Protein AF-A0A6N8HJ46-F1 (afdb_monomer_lite)

Secondary structure (DSSP, 8-state):
--TTTTTTS-HHHHHHHHHHHHHHHHHHHHHHHHHHHHHHHHHTTHHHHHHHHHHHHHHHHHHHHHHHHHHHHHHTS----------PPPGGGGSS--

Structure (mmCIF, N/CA/C/O backbone):
data_AF-A0A6N8HJ46-F1
#
_entry.id   AF-A0A6N8HJ46-F1
#
loop_
_atom_site.group_PDB
_atom_site.id
_atom_site.type_symbol
_atom_site.label_atom_id
_atom_site.label_alt_id
_atom_site.label_comp_id
_atom_site.label_asym_id
_atom_site.label_entity_id
_atom_site.label_seq_id
_atom_site.pdbx_PDB_ins_code
_atom_site.Cartn_x
_atom_site.Cartn_y
_atom_site.Cartn_z
_atom_site.occupancy
_atom_site.B_iso_or_equiv
_atom_site.auth_seq_id
_atom_site.auth_comp_id
_atom_site.auth_asym_id
_atom_site.auth_atom_id
_atom_site.pdbx_PDB_model_num
ATOM 1 N N . MET A 1 1 ? -24.481 10.803 14.041 1.00 40.97 1 MET A N 1
ATOM 2 C CA . MET A 1 1 ? -25.040 9.736 13.179 1.00 40.97 1 MET A CA 1
ATOM 3 C C . MET A 1 1 ? -24.233 8.429 13.179 1.00 40.97 1 MET A C 1
ATOM 5 O O . MET A 1 1 ? -24.849 7.384 13.061 1.00 40.97 1 MET A O 1
ATOM 9 N N . VAL A 1 2 ? -22.902 8.426 13.368 1.00 51.91 2 VAL A N 1
ATOM 10 C CA . VAL A 1 2 ? -22.103 7.171 13.431 1.00 51.91 2 VAL A CA 1
ATOM 11 C C . VAL A 1 2 ? -22.293 6.398 14.751 1.00 51.91 2 VAL A C 1
ATOM 13 O O . VAL A 1 2 ? -22.381 5.176 14.760 1.00 51.91 2 VAL A O 1
ATOM 16 N N . ASN A 1 3 ? -22.440 7.109 15.874 1.00 46.44 3 ASN A N 1
ATOM 17 C CA . ASN A 1 3 ? -22.443 6.508 17.217 1.00 46.44 3 ASN A CA 1
ATOM 18 C C . ASN A 1 3 ? -23.750 5.800 17.635 1.00 46.44 3 ASN A C 1
ATOM 20 O O . ASN A 1 3 ? -23.786 5.170 18.684 1.00 46.44 3 ASN A O 1
ATOM 24 N N . GLU A 1 4 ? -24.824 5.890 16.847 1.00 52.12 4 GLU A N 1
ATOM 25 C CA . GLU A 1 4 ? -26.087 5.179 17.129 1.00 52.12 4 GLU A CA 1
ATOM 26 C C . GLU A 1 4 ? -26.126 3.76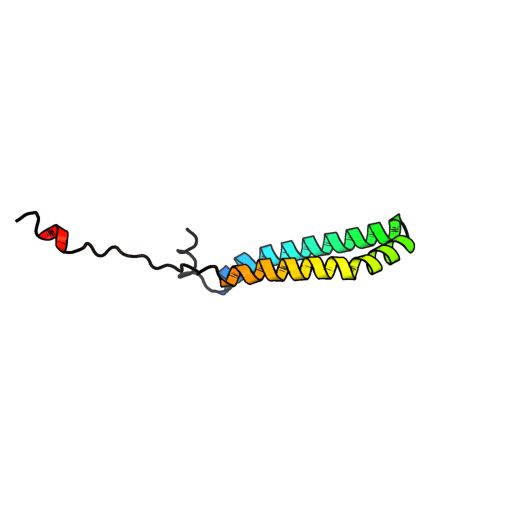5 16.537 1.00 52.12 4 GLU A C 1
ATOM 28 O O . GLU A 1 4 ? -26.903 2.933 16.994 1.00 52.12 4 GLU A O 1
ATOM 33 N N . LYS A 1 5 ? -25.266 3.463 15.554 1.00 48.56 5 LYS A N 1
ATOM 34 C CA . LYS A 1 5 ? -25.247 2.159 14.869 1.00 48.56 5 LYS A CA 1
ATOM 35 C C . LYS A 1 5 ? -24.292 1.139 15.492 1.00 48.56 5 LYS A C 1
ATOM 37 O O . LYS A 1 5 ? -24.471 -0.053 15.278 1.00 48.56 5 LYS A O 1
ATOM 42 N N . LEU A 1 6 ? -23.308 1.586 16.273 1.00 52.81 6 LEU A N 1
ATOM 43 C CA . LEU A 1 6 ? -22.252 0.719 16.815 1.00 52.81 6 LEU A CA 1
ATOM 44 C C . LEU A 1 6 ? -22.665 -0.041 18.085 1.00 52.81 6 LEU A C 1
ATOM 46 O O . LEU A 1 6 ? -22.035 -1.034 18.422 1.00 52.81 6 LEU A O 1
ATOM 50 N N . GLY A 1 7 ? -23.723 0.399 18.774 1.00 53.16 7 GLY A N 1
ATOM 51 C CA . GLY A 1 7 ? -24.259 -0.289 19.955 1.00 53.16 7 GLY A CA 1
ATOM 52 C C . GLY A 1 7 ? -25.402 -1.271 19.669 1.00 53.16 7 GLY A C 1
ATOM 53 O O . GLY A 1 7 ? -25.800 -1.987 20.579 1.00 53.16 7 GLY A O 1
ATOM 54 N N . SER A 1 8 ? -25.953 -1.298 18.447 1.00 52.81 8 SER A N 1
ATOM 55 C CA . SER A 1 8 ? -27.153 -2.092 18.110 1.00 52.81 8 SER A CA 1
ATOM 56 C C . SER A 1 8 ? -26.994 -3.037 16.914 1.00 52.81 8 SER A C 1
ATOM 58 O O . SER A 1 8 ? -27.932 -3.758 16.584 1.00 52.81 8 SER A O 1
ATOM 60 N N . GLN A 1 9 ? -25.833 -3.056 16.250 1.00 60.12 9 GLN A N 1
ATOM 61 C CA . GLN A 1 9 ? -25.581 -3.933 15.103 1.00 60.12 9 GLN A CA 1
ATOM 62 C C . GLN A 1 9 ? -24.501 -4.962 15.431 1.00 60.12 9 GLN A C 1
ATOM 64 O O . GLN A 1 9 ? -23.480 -4.634 16.029 1.00 60.12 9 GLN A O 1
ATOM 69 N N . SER A 1 10 ? -24.744 -6.212 15.022 1.00 73.19 10 SER A N 1
ATOM 70 C CA . SER A 1 10 ? -23.794 -7.319 15.156 1.00 73.19 10 SER A CA 1
ATOM 71 C C . SER A 1 10 ? -22.425 -6.934 14.588 1.00 73.19 10 SER A C 1
ATOM 73 O O . SER A 1 10 ? -22.348 -6.341 13.508 1.00 73.19 10 SER A O 1
ATOM 75 N N . ALA A 1 11 ? -21.351 -7.304 15.292 1.00 75.31 11 ALA A N 1
ATOM 76 C CA . ALA A 1 11 ? -19.966 -7.053 14.892 1.00 75.31 11 ALA A CA 1
ATOM 77 C C . ALA A 1 11 ? -19.682 -7.481 13.440 1.00 75.31 11 ALA A C 1
ATOM 79 O O . ALA A 1 11 ? -18.949 -6.798 12.728 1.00 75.31 11 ALA A O 1
ATOM 80 N N 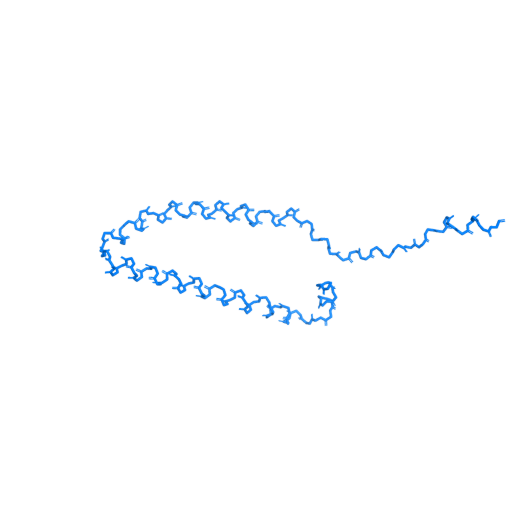. ALA A 1 12 ? -20.344 -8.545 12.971 1.00 80.12 12 ALA A N 1
ATOM 81 C CA . ALA A 1 12 ? -20.250 -9.022 11.595 1.00 80.12 12 ALA A CA 1
ATOM 82 C C . ALA A 1 12 ? -20.698 -7.968 10.568 1.00 80.12 12 ALA A C 1
ATOM 84 O O . ALA A 1 12 ? -20.050 -7.780 9.543 1.00 80.12 12 ALA A O 1
ATOM 85 N N . LYS A 1 13 ? -21.775 -7.224 10.842 1.00 81.38 13 LYS A N 1
ATOM 86 C CA . LYS A 1 13 ? -22.311 -6.232 9.900 1.00 81.38 13 LYS A CA 1
ATOM 87 C C . LYS A 1 13 ? -21.383 -5.027 9.748 1.00 81.38 13 LYS A C 1
ATOM 89 O O . LYS A 1 13 ? -21.135 -4.591 8.628 1.00 81.38 13 LYS A O 1
ATOM 94 N N . SER A 1 14 ? -20.830 -4.533 10.856 1.00 79.94 14 SER A N 1
ATOM 95 C CA . SER A 1 14 ? -19.828 -3.460 10.834 1.00 79.94 14 SER A CA 1
ATOM 96 C C . SER A 1 14 ? -18.529 -3.921 10.174 1.00 79.94 14 SER A C 1
ATOM 98 O O . SER A 1 14 ? -17.945 -3.171 9.397 1.00 79.94 14 SER A O 1
ATOM 100 N N . PHE A 1 15 ? -18.107 -5.164 10.428 1.00 84.88 15 PHE A N 1
ATOM 101 C CA . PHE A 1 15 ? -16.949 -5.758 9.768 1.00 84.88 15 PHE A CA 1
ATOM 102 C C . PHE A 1 15 ? -17.120 -5.746 8.248 1.00 84.88 15 PHE A C 1
ATOM 104 O O . PHE A 1 15 ? -16.321 -5.114 7.565 1.00 84.88 15 PHE A O 1
ATOM 111 N N . PHE A 1 16 ? -18.194 -6.334 7.712 1.00 88.69 16 PHE A N 1
ATOM 112 C CA . PHE A 1 16 ? -18.419 -6.365 6.263 1.00 88.69 16 PHE A CA 1
ATOM 113 C C . PHE A 1 16 ? -18.629 -4.972 5.651 1.00 88.69 16 PHE A C 1
ATOM 115 O O . PHE A 1 16 ? -18.196 -4.739 4.524 1.00 88.69 16 PHE A O 1
ATOM 122 N N . GLN A 1 17 ? -19.213 -4.025 6.394 1.00 87.31 17 GLN A N 1
ATOM 123 C CA . GLN A 1 17 ? -19.400 -2.648 5.929 1.00 87.31 17 GLN A CA 1
ATOM 124 C C . GLN A 1 17 ? -18.076 -1.912 5.659 1.00 87.31 17 GLN A C 1
ATOM 126 O O . GLN A 1 17 ? -18.023 -1.107 4.733 1.00 87.31 17 GLN A O 1
ATOM 131 N N . TYR A 1 18 ? -17.020 -2.176 6.434 1.00 86.81 18 TYR A N 1
ATOM 132 C CA . TYR A 1 18 ? -15.693 -1.587 6.202 1.00 86.81 18 TYR A CA 1
ATOM 133 C C . TYR A 1 18 ? -14.768 -2.506 5.396 1.00 86.81 18 TYR A C 1
ATOM 135 O O . TYR A 1 18 ? -13.939 -2.028 4.622 1.00 86.81 18 TYR A O 1
ATOM 143 N N . PHE A 1 19 ? -14.924 -3.820 5.536 1.00 92.06 19 PHE A N 1
ATOM 144 C CA . PHE A 1 19 ? -14.083 -4.819 4.887 1.00 92.06 19 PHE A CA 1
ATOM 145 C C . PHE A 1 19 ? -14.274 -4.834 3.372 1.00 92.06 19 PHE A C 1
ATOM 147 O O . PHE A 1 19 ? -13.290 -4.738 2.650 1.00 92.06 19 PHE A O 1
ATOM 154 N N . ILE A 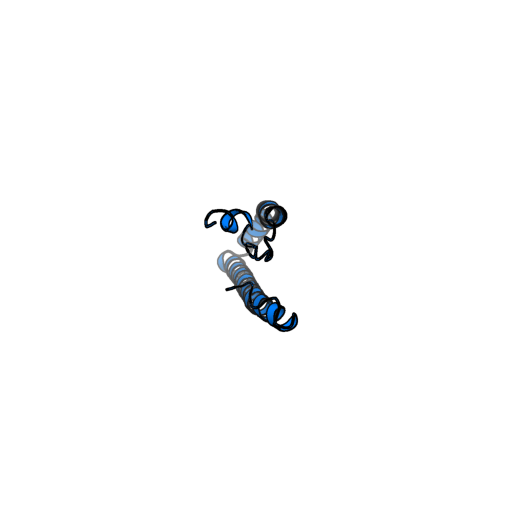1 20 ? -15.521 -4.888 2.886 1.00 93.19 20 ILE A N 1
ATOM 155 C CA . ILE A 1 20 ? -15.826 -4.927 1.446 1.00 93.19 20 ILE A CA 1
ATOM 156 C C . ILE A 1 20 ? -15.206 -3.730 0.697 1.00 93.19 20 ILE A C 1
ATOM 158 O O . ILE A 1 20 ? -14.464 -3.964 -0.258 1.00 93.19 20 ILE A O 1
ATOM 162 N N . PRO A 1 21 ? -15.431 -2.460 1.100 1.00 91.94 21 PRO A N 1
ATOM 163 C CA . PRO A 1 21 ? -14.840 -1.328 0.389 1.00 91.94 21 PRO A CA 1
ATOM 164 C C . PRO A 1 21 ? -13.312 -1.287 0.505 1.00 91.94 21 PRO A C 1
ATOM 166 O O . PRO A 1 21 ? -12.645 -0.945 -0.468 1.00 91.94 21 PRO A O 1
ATOM 169 N N . THR A 1 22 ? -12.744 -1.683 1.649 1.00 94.06 22 THR A N 1
ATOM 170 C CA . THR A 1 22 ? -11.282 -1.764 1.812 1.00 94.06 22 THR A CA 1
ATOM 171 C C . THR A 1 22 ? -10.685 -2.821 0.883 1.00 94.06 22 THR A C 1
ATOM 173 O O . THR A 1 22 ? -9.696 -2.557 0.206 1.00 94.06 22 THR A O 1
ATOM 176 N N . LEU A 1 23 ? -11.318 -3.993 0.787 1.00 95.56 23 LEU A N 1
ATOM 177 C CA . LEU A 1 23 ? -10.885 -5.089 -0.074 1.00 95.56 23 LEU A CA 1
ATOM 178 C C . LEU A 1 23 ? -10.901 -4.679 -1.551 1.00 95.56 23 LEU A C 1
ATOM 180 O O . LEU A 1 23 ? -9.914 -4.887 -2.251 1.00 95.56 23 LEU A O 1
ATOM 184 N N . ILE A 1 24 ? -11.986 -4.048 -2.009 1.00 96.44 24 ILE A N 1
ATOM 185 C CA . ILE A 1 24 ? -12.093 -3.542 -3.386 1.00 96.44 24 ILE A CA 1
ATOM 186 C C . ILE A 1 24 ? -11.017 -2.480 -3.652 1.00 96.44 24 ILE A C 1
ATOM 188 O O . ILE A 1 24 ? -10.358 -2.526 -4.688 1.00 96.44 24 ILE A O 1
ATOM 192 N N . GLY A 1 25 ? -10.789 -1.560 -2.708 1.00 95.75 25 GLY A N 1
ATOM 193 C CA . GLY A 1 25 ? -9.729 -0.556 -2.821 1.00 95.75 25 GLY A CA 1
ATOM 194 C C . GLY A 1 25 ? -8.341 -1.183 -2.978 1.00 95.75 25 GLY A C 1
ATOM 195 O O . GLY A 1 25 ? -7.576 -0.784 -3.855 1.00 95.75 25 GLY A O 1
ATOM 196 N N . MET A 1 26 ? -8.041 -2.221 -2.193 1.00 96.00 26 MET A N 1
ATOM 197 C CA . MET A 1 26 ? -6.782 -2.964 -2.307 1.00 96.00 26 MET A CA 1
ATOM 198 C C . MET A 1 26 ? -6.673 -3.736 -3.630 1.00 96.00 26 MET A C 1
ATOM 200 O O . MET A 1 26 ? -5.598 -3.763 -4.227 1.00 96.00 26 MET A O 1
ATOM 204 N N . MET A 1 27 ? -7.769 -4.315 -4.130 1.00 96.62 27 MET A N 1
ATOM 205 C CA . MET A 1 27 ? -7.791 -4.983 -5.438 1.00 96.62 27 MET A CA 1
ATOM 206 C C . MET A 1 27 ? -7.480 -4.007 -6.576 1.00 96.62 27 MET A C 1
ATOM 208 O O . MET A 1 27 ? -6.619 -4.291 -7.405 1.00 96.62 27 MET A O 1
ATOM 212 N N . LEU A 1 28 ? -8.120 -2.834 -6.590 1.00 96.12 28 LEU A N 1
ATOM 213 C CA . LEU A 1 28 ? -7.855 -1.795 -7.589 1.00 96.12 28 LEU A CA 1
ATOM 214 C C . LEU A 1 28 ? -6.403 -1.311 -7.527 1.00 96.12 28 LEU A C 1
ATOM 216 O O . LEU A 1 28 ? -5.767 -1.138 -8.565 1.00 96.12 28 LEU A O 1
ATOM 220 N N . MET A 1 29 ? -5.855 -1.137 -6.323 1.00 94.75 29 MET A N 1
ATOM 221 C CA . MET A 1 29 ? -4.449 -0.772 -6.149 1.00 94.75 29 MET A CA 1
ATOM 222 C C . MET A 1 29 ? -3.511 -1.838 -6.728 1.00 94.75 29 MET A C 1
ATOM 224 O O . MET A 1 29 ? -2.577 -1.506 -7.453 1.00 94.75 29 MET A O 1
ATOM 228 N N . SER A 1 30 ? -3.787 -3.120 -6.474 1.00 95.31 30 SER A N 1
ATOM 229 C CA . SER A 1 30 ? -2.995 -4.216 -7.037 1.00 95.31 30 SER A CA 1
ATOM 230 C C . SER A 1 30 ? -3.069 -4.261 -8.563 1.00 95.31 30 SER A C 1
ATOM 232 O O . SER A 1 30 ? -2.053 -4.522 -9.203 1.00 95.31 30 SER A O 1
ATOM 234 N N . VAL A 1 31 ? -4.241 -4.009 -9.152 1.00 95.75 31 VAL A N 1
ATOM 235 C CA . VAL A 1 31 ? -4.398 -3.954 -10.612 1.00 95.75 31 VAL A CA 1
ATOM 236 C C . VAL A 1 31 ? -3.547 -2.832 -11.207 1.00 95.75 31 VAL A C 1
ATOM 238 O O . VAL A 1 31 ? -2.871 -3.070 -12.202 1.00 95.75 31 VAL A O 1
ATOM 241 N N . ASN A 1 32 ? -3.503 -1.653 -10.576 1.00 93.38 32 ASN A N 1
ATOM 242 C CA . ASN A 1 32 ? -2.638 -0.557 -11.028 1.00 93.38 32 ASN A CA 1
ATOM 243 C C . ASN A 1 32 ? -1.159 -0.968 -11.029 1.00 93.38 32 ASN A C 1
ATOM 245 O O . ASN A 1 32 ? -0.494 -0.803 -12.041 1.00 93.38 32 ASN A O 1
ATOM 249 N N . ILE A 1 33 ? -0.673 -1.606 -9.959 1.00 90.12 33 ILE A N 1
ATOM 250 C CA . ILE A 1 33 ? 0.726 -2.067 -9.882 1.00 90.12 33 ILE A CA 1
ATOM 251 C C . ILE A 1 33 ? 1.051 -3.073 -10.997 1.00 90.12 33 ILE A C 1
ATOM 253 O O . ILE A 1 33 ? 2.129 -3.024 -11.586 1.00 90.12 33 ILE A O 1
ATOM 257 N N . VAL A 1 34 ? 0.130 -3.995 -11.299 1.00 91.19 34 VAL A N 1
ATOM 258 C CA . VAL A 1 34 ? 0.321 -4.984 -12.371 1.00 91.19 34 VAL A CA 1
ATOM 259 C C . VAL A 1 34 ? 0.339 -4.311 -13.739 1.00 91.19 34 VAL A C 1
ATOM 261 O O . VAL A 1 34 ? 1.203 -4.624 -14.555 1.00 91.19 34 VAL A O 1
ATOM 264 N N . ILE A 1 35 ? -0.589 -3.386 -13.987 1.00 90.75 35 ILE A N 1
ATOM 265 C CA . ILE A 1 35 ? -0.635 -2.613 -15.229 1.00 90.75 35 ILE A CA 1
ATOM 266 C C . ILE A 1 35 ? 0.676 -1.838 -15.390 1.00 90.75 35 ILE A C 1
ATOM 268 O O . ILE A 1 35 ? 1.345 -2.007 -16.407 1.00 90.75 35 ILE A O 1
ATOM 272 N N . ASP A 1 36 ? 1.107 -1.095 -14.372 1.00 86.25 36 ASP A N 1
ATOM 273 C CA . ASP A 1 36 ? 2.375 -0.362 -14.388 1.00 86.25 36 ASP A CA 1
ATOM 274 C C . ASP A 1 36 ? 3.558 -1.298 -14.677 1.00 86.25 36 ASP A C 1
ATOM 276 O O . ASP A 1 36 ? 4.394 -1.000 -15.529 1.00 86.25 36 ASP A O 1
ATOM 280 N N . GLY A 1 37 ? 3.596 -2.479 -14.053 1.00 85.38 37 GLY A N 1
ATOM 281 C CA . GLY A 1 37 ? 4.623 -3.491 -14.303 1.00 85.38 37 GLY A CA 1
ATOM 282 C C . GLY A 1 37 ? 4.634 -4.019 -15.743 1.00 85.38 37 GLY A C 1
ATOM 283 O O . GLY A 1 37 ? 5.705 -4.170 -16.331 1.00 85.38 37 GLY A O 1
ATOM 284 N N . ILE A 1 38 ? 3.461 -4.259 -16.338 1.00 86.75 38 ILE A N 1
ATOM 285 C CA . ILE A 1 38 ? 3.326 -4.714 -17.732 1.00 86.75 38 ILE A CA 1
ATOM 286 C C . ILE A 1 38 ? 3.749 -3.610 -18.705 1.00 86.75 38 ILE A C 1
ATOM 288 O O . ILE A 1 38 ? 4.468 -3.890 -19.664 1.00 86.75 38 ILE A O 1
ATOM 292 N N . PHE A 1 39 ? 3.329 -2.366 -18.473 1.00 83.19 39 PHE A N 1
ATOM 293 C CA . PHE A 1 39 ? 3.682 -1.232 -19.328 1.00 83.19 39 PHE A CA 1
ATOM 294 C C . PHE A 1 39 ? 5.171 -0.900 -19.247 1.00 83.19 39 PHE A C 1
ATOM 296 O O . PHE A 1 39 ? 5.807 -0.698 -20.280 1.00 83.19 39 PHE A O 1
ATOM 303 N N . VAL A 1 40 ? 5.753 -0.907 -18.049 1.00 82.56 40 VAL A N 1
ATOM 304 C CA . VAL A 1 40 ? 7.193 -0.702 -17.863 1.00 82.56 40 VAL A CA 1
ATOM 305 C C . VAL A 1 40 ? 7.985 -1.858 -18.485 1.00 82.56 40 VAL A C 1
ATOM 307 O O . VAL A 1 40 ? 8.942 -1.618 -19.221 1.00 82.56 40 VAL A O 1
ATOM 310 N N . GLY A 1 41 ? 7.555 -3.104 -18.267 1.00 78.12 41 GLY A N 1
ATOM 311 C CA . GLY A 1 41 ? 8.218 -4.295 -18.801 1.00 78.12 41 GLY A CA 1
ATOM 312 C C . GLY A 1 41 ? 8.167 -4.414 -20.327 1.00 78.12 41 GLY A C 1
ATOM 313 O O . GLY A 1 41 ? 9.192 -4.704 -20.941 1.00 78.12 41 GLY A O 1
ATOM 314 N N . ASN A 1 42 ? 7.013 -4.158 -20.953 1.00 76.69 42 ASN A N 1
ATOM 315 C CA . ASN A 1 42 ? 6.849 -4.266 -22.410 1.00 76.69 42 ASN A CA 1
ATOM 316 C C . ASN A 1 42 ? 7.210 -2.983 -23.174 1.00 76.69 42 ASN A C 1
ATOM 318 O O . ASN A 1 42 ? 7.624 -3.066 -24.326 1.00 76.69 42 ASN A O 1
ATOM 322 N N . GLY A 1 43 ? 7.035 -1.801 -22.576 1.00 68.50 43 GLY A N 1
ATOM 323 C CA . GLY A 1 43 ? 7.189 -0.520 -23.273 1.00 68.50 43 GLY A CA 1
ATOM 324 C C . GLY A 1 43 ? 8.636 -0.048 -23.423 1.00 68.50 43 GLY A C 1
ATOM 325 O O . GLY A 1 43 ? 8.960 0.613 -24.406 1.00 68.50 43 GLY A O 1
ATOM 326 N N . ILE A 1 44 ? 9.510 -0.374 -22.465 1.00 67.69 44 ILE A N 1
ATOM 327 C CA . ILE A 1 44 ? 10.920 0.073 -22.453 1.00 67.69 44 ILE A CA 1
ATOM 328 C C . ILE A 1 44 ? 11.889 -1.129 -22.356 1.00 67.69 44 ILE A C 1
ATOM 330 O O . ILE A 1 44 ? 13.085 -1.003 -22.621 1.00 67.69 44 ILE A O 1
ATOM 334 N N . GLY A 1 45 ? 11.382 -2.329 -22.051 1.00 77.94 45 GLY A N 1
ATOM 335 C CA . GLY A 1 45 ? 12.164 -3.564 -22.029 1.00 77.94 45 GLY A CA 1
ATOM 336 C C . GLY A 1 45 ? 12.997 -3.741 -20.755 1.00 77.94 45 GLY A C 1
ATOM 337 O O . GLY A 1 45 ? 12.708 -3.175 -19.700 1.00 77.94 45 GLY A O 1
ATOM 338 N N . SER A 1 46 ? 14.061 -4.545 -20.837 1.00 79.81 46 SER A N 1
ATOM 339 C CA . SER A 1 46 ? 14.891 -4.944 -19.683 1.00 79.81 46 SER A CA 1
ATOM 340 C C . SER A 1 46 ? 15.514 -3.770 -18.917 1.00 79.81 46 SER A C 1
ATOM 342 O O . SER A 1 46 ? 15.683 -3.853 -17.700 1.00 79.81 46 SER A O 1
ATOM 344 N N . VAL A 1 47 ? 15.805 -2.662 -19.605 1.00 81.50 47 VAL A N 1
ATOM 345 C CA . VAL A 1 47 ? 16.347 -1.433 -19.004 1.00 81.50 47 VAL A CA 1
ATOM 346 C C . VAL A 1 47 ? 15.358 -0.828 -18.004 1.00 81.50 47 VAL A C 1
ATOM 348 O O . VAL A 1 47 ? 15.753 -0.421 -16.915 1.00 81.50 47 VAL A O 1
ATOM 351 N N . ALA A 1 48 ? 14.066 -0.846 -18.324 1.00 79.81 48 ALA A N 1
ATOM 352 C CA . ALA A 1 48 ? 13.010 -0.330 -17.458 1.00 79.81 48 ALA A CA 1
ATOM 353 C C . ALA A 1 48 ? 12.871 -1.151 -16.171 1.00 79.81 48 ALA A C 1
ATOM 355 O O . ALA A 1 48 ? 12.784 -0.601 -15.073 1.00 79.81 48 ALA A O 1
ATOM 356 N N . LEU A 1 49 ? 12.904 -2.480 -16.306 1.00 83.12 49 LEU A N 1
ATOM 357 C CA . LEU A 1 49 ? 12.822 -3.401 -15.173 1.00 83.12 49 LEU A CA 1
ATOM 358 C C . LEU A 1 49 ? 14.028 -3.240 -14.233 1.00 83.12 49 LEU A C 1
ATOM 360 O O . LEU A 1 49 ? 13.878 -3.260 -13.010 1.00 83.12 49 LEU A O 1
ATOM 364 N N . ALA A 1 50 ? 15.217 -3.017 -14.804 1.00 86.06 50 ALA A N 1
ATOM 365 C CA . ALA A 1 50 ? 16.425 -2.722 -14.043 1.00 86.06 50 ALA A CA 1
ATOM 366 C C . ALA A 1 50 ? 16.311 -1.389 -13.280 1.00 86.06 50 ALA A C 1
ATOM 368 O O . ALA A 1 50 ? 16.632 -1.339 -12.092 1.00 86.06 50 ALA A O 1
ATOM 369 N N . SER A 1 51 ? 15.798 -0.330 -13.917 1.00 84.44 51 SER A N 1
ATOM 370 C CA . SER A 1 51 ? 15.569 0.964 -13.258 1.00 84.44 51 SER A CA 1
ATOM 371 C C . SER A 1 51 ? 14.568 0.870 -12.103 1.00 84.44 51 SER A C 1
ATOM 373 O O . SER A 1 51 ? 14.814 1.451 -11.045 1.00 84.44 51 SER A O 1
ATOM 375 N N . VAL A 1 52 ? 13.479 0.106 -12.256 1.00 86.62 52 VAL A N 1
ATOM 376 C CA . VAL A 1 52 ? 12.502 -0.109 -11.174 1.00 86.62 52 VAL A CA 1
ATOM 377 C C . VAL A 1 52 ? 13.154 -0.795 -9.979 1.00 86.62 52 VAL A C 1
ATOM 379 O O . VAL A 1 52 ? 13.024 -0.303 -8.862 1.00 86.62 52 VAL A O 1
ATOM 382 N N . ASN A 1 53 ? 13.914 -1.872 -10.189 1.00 88.75 53 ASN A N 1
ATOM 383 C CA . ASN A 1 53 ? 14.574 -2.582 -9.088 1.00 88.75 53 ASN A CA 1
ATOM 384 C C . ASN A 1 53 ? 15.587 -1.714 -8.327 1.00 88.75 53 ASN A C 1
ATOM 386 O O . ASN A 1 53 ? 15.742 -1.882 -7.119 1.00 88.75 53 ASN A O 1
ATOM 390 N N . ILE A 1 54 ? 16.238 -0.761 -8.999 1.00 91.88 54 ILE A N 1
ATOM 391 C CA . ILE A 1 54 ? 17.122 0.218 -8.346 1.00 91.88 54 ILE A CA 1
ATOM 392 C C . ILE A 1 54 ? 16.312 1.257 -7.551 1.00 91.88 54 ILE A C 1
ATOM 394 O O . ILE A 1 54 ? 16.757 1.710 -6.497 1.00 91.88 54 ILE A O 1
ATOM 398 N N . ALA A 1 55 ? 15.116 1.625 -8.017 1.00 90.62 55 ALA A N 1
ATOM 399 C CA . ALA A 1 55 ? 14.245 2.592 -7.349 1.00 90.62 55 ALA A CA 1
ATOM 400 C C . ALA A 1 55 ? 13.468 2.002 -6.152 1.00 90.62 55 ALA A C 1
ATOM 402 O O . ALA A 1 55 ? 13.142 2.735 -5.213 1.00 90.62 55 ALA A O 1
ATOM 403 N N . VAL A 1 56 ? 13.191 0.691 -6.152 1.00 91.38 56 VAL A N 1
ATOM 404 C CA . VAL A 1 56 ? 12.408 -0.009 -5.111 1.00 91.38 56 VAL A CA 1
ATOM 405 C C . VAL A 1 56 ? 12.911 0.260 -3.680 1.00 91.38 56 VAL A C 1
ATOM 407 O O . VAL A 1 56 ? 12.079 0.596 -2.832 1.00 91.38 56 VAL A O 1
ATOM 410 N N . PRO A 1 57 ? 14.222 0.184 -3.364 1.00 93.56 57 PRO A N 1
ATOM 411 C CA . PRO A 1 57 ? 14.720 0.474 -2.018 1.00 93.56 57 PRO A CA 1
ATOM 412 C C . PRO A 1 57 ? 14.415 1.904 -1.555 1.00 93.56 57 PRO A C 1
ATOM 414 O O . PRO A 1 57 ? 13.996 2.111 -0.416 1.00 93.56 57 PRO A O 1
ATOM 417 N N . VAL A 1 58 ? 14.571 2.890 -2.442 1.00 95.62 58 VAL A N 1
ATOM 418 C CA . VAL A 1 58 ? 14.307 4.304 -2.132 1.00 95.62 58 VAL A CA 1
ATOM 419 C C . VAL A 1 58 ? 12.814 4.520 -1.888 1.00 95.62 58 VAL A C 1
ATOM 421 O O . VAL A 1 58 ? 12.427 5.115 -0.881 1.00 95.62 58 VAL A O 1
ATOM 424 N N . TRP A 1 59 ? 11.970 3.968 -2.762 1.00 91.56 59 TRP A N 1
ATOM 425 C CA . TRP A 1 59 ? 10.516 4.004 -2.611 1.00 91.56 59 TRP A CA 1
ATOM 426 C C . TRP A 1 59 ? 10.055 3.372 -1.290 1.00 91.56 59 TRP A C 1
ATOM 428 O O . TRP A 1 59 ? 9.229 3.942 -0.575 1.00 91.56 59 TRP A O 1
ATOM 438 N N . SER A 1 60 ? 10.639 2.232 -0.913 1.00 93.25 60 SER A N 1
ATOM 439 C CA . SER A 1 60 ? 10.305 1.529 0.329 1.00 93.25 60 SER A CA 1
ATOM 440 C C . SER A 1 60 ? 10.602 2.355 1.584 1.00 93.25 60 SER A C 1
ATOM 442 O O . SER A 1 60 ? 9.842 2.273 2.550 1.00 93.25 60 SER A O 1
ATOM 444 N N . ILE A 1 61 ? 11.684 3.140 1.597 1.00 96.69 61 ILE A N 1
ATOM 445 C CA . ILE A 1 61 ? 12.028 4.016 2.732 1.00 96.69 61 ILE A CA 1
ATOM 446 C C . ILE A 1 61 ? 11.013 5.156 2.857 1.00 96.69 61 ILE A C 1
ATOM 448 O O . ILE A 1 61 ? 10.575 5.492 3.955 1.00 96.69 61 ILE A O 1
ATOM 452 N N . ILE A 1 62 ? 10.594 5.734 1.732 1.00 95.88 62 ILE A N 1
ATOM 453 C CA . ILE A 1 62 ? 9.597 6.811 1.726 1.00 95.88 62 ILE A CA 1
ATOM 454 C C . ILE A 1 62 ? 8.260 6.297 2.275 1.00 95.88 62 ILE A C 1
ATOM 456 O O . ILE A 1 62 ? 7.669 6.920 3.160 1.00 95.88 62 ILE A O 1
ATOM 460 N N . ILE A 1 63 ? 7.802 5.137 1.797 1.00 94.62 63 ILE A N 1
ATOM 461 C CA . ILE A 1 63 ? 6.544 4.536 2.253 1.00 94.62 63 ILE A CA 1
ATOM 462 C C . ILE A 1 63 ? 6.614 4.124 3.725 1.00 94.62 63 ILE A C 1
ATOM 464 O O . ILE A 1 63 ? 5.647 4.340 4.453 1.00 94.62 63 ILE A O 1
ATOM 468 N N . SER A 1 64 ? 7.735 3.577 4.201 1.00 95.56 64 SER A N 1
ATOM 469 C CA . SER A 1 64 ? 7.860 3.188 5.611 1.00 95.56 64 SER A CA 1
ATOM 470 C C . SER A 1 64 ? 7.774 4.394 6.553 1.00 95.56 64 SER A C 1
ATOM 472 O O . SER A 1 64 ? 7.078 4.324 7.568 1.00 95.56 64 SER A O 1
ATOM 474 N N . LEU A 1 65 ? 8.383 5.527 6.189 1.00 96.06 65 LEU A N 1
ATOM 475 C CA . LEU A 1 65 ? 8.253 6.785 6.931 1.00 96.06 65 LEU A CA 1
ATOM 476 C C . LEU A 1 65 ? 6.823 7.335 6.875 1.00 96.06 65 LEU A C 1
ATOM 478 O O . LEU A 1 65 ? 6.278 7.742 7.904 1.00 96.06 65 LEU A O 1
ATOM 482 N N . ALA A 1 66 ? 6.189 7.301 5.701 1.00 94.19 66 ALA A N 1
ATOM 483 C CA . ALA A 1 66 ? 4.799 7.722 5.541 1.00 94.19 66 ALA A CA 1
ATOM 484 C C . ALA A 1 66 ? 3.847 6.881 6.410 1.00 94.19 66 ALA A C 1
ATOM 486 O O . ALA A 1 66 ? 2.960 7.430 7.067 1.00 94.19 66 ALA A O 1
ATOM 487 N N . LEU A 1 67 ? 4.060 5.563 6.476 1.00 93.56 67 LEU A N 1
ATOM 488 C CA . LEU A 1 67 ? 3.300 4.652 7.334 1.00 93.56 67 LEU A CA 1
ATOM 489 C C . LEU A 1 67 ? 3.562 4.904 8.820 1.00 93.56 67 LEU A C 1
ATOM 491 O O . LEU A 1 67 ? 2.611 4.904 9.600 1.00 93.56 67 LEU A O 1
ATOM 495 N N . LEU A 1 68 ? 4.814 5.151 9.217 1.00 93.25 68 LEU A N 1
ATOM 496 C CA . LEU A 1 68 ? 5.167 5.466 10.603 1.00 93.25 68 LEU A CA 1
ATOM 497 C C . LEU A 1 68 ? 4.418 6.710 11.088 1.00 93.25 68 LEU A C 1
ATOM 499 O O . LEU A 1 68 ? 3.832 6.692 12.170 1.00 93.25 68 LEU A O 1
ATOM 503 N N . ILE A 1 69 ? 4.383 7.765 10.272 1.00 91.94 69 ILE A N 1
ATOM 504 C CA . ILE A 1 69 ? 3.665 9.002 10.599 1.00 91.94 69 ILE A CA 1
ATOM 505 C C . ILE A 1 69 ? 2.147 8.771 10.551 1.00 91.94 69 ILE A C 1
ATOM 507 O O . ILE A 1 69 ? 1.440 9.122 11.497 1.00 91.94 69 ILE A O 1
ATOM 511 N N . GLY A 1 70 ? 1.642 8.150 9.482 1.00 89.81 70 GLY A N 1
ATOM 512 C CA . GLY A 1 70 ? 0.210 7.9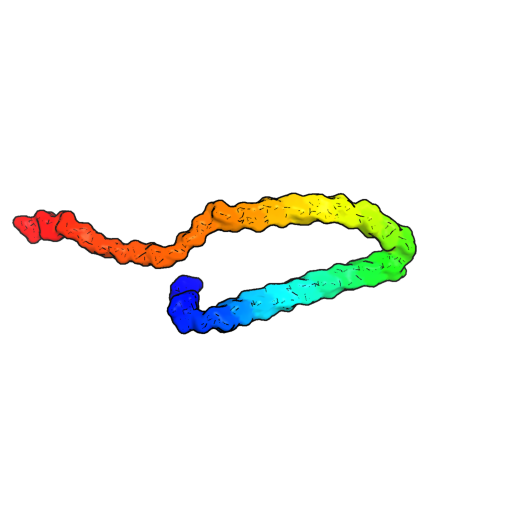48 9.260 1.00 89.81 70 GLY A CA 1
ATOM 513 C C . GLY A 1 70 ? -0.441 7.056 10.317 1.00 89.81 70 GLY A C 1
ATOM 514 O O . GLY A 1 70 ? -1.437 7.442 10.928 1.00 89.81 70 GLY A O 1
ATOM 515 N N . LEU A 1 71 ? 0.140 5.884 10.583 1.00 88.38 71 LEU A N 1
ATOM 516 C CA . LEU A 1 71 ? -0.353 4.959 11.606 1.00 88.38 71 LEU A CA 1
ATOM 517 C C . LEU A 1 71 ? -0.002 5.436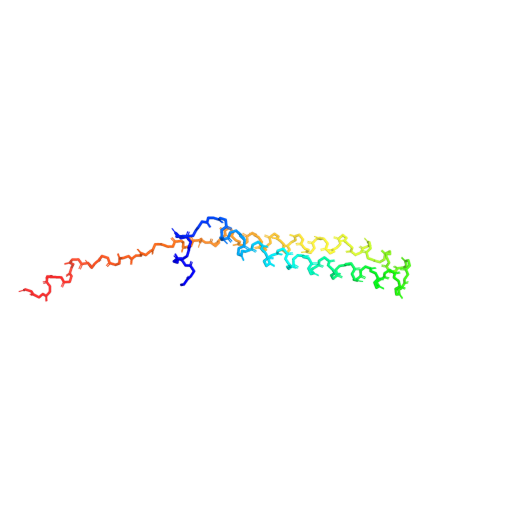 13.021 1.00 88.38 71 LEU A C 1
ATOM 519 O O . LEU A 1 71 ? -0.808 5.279 13.939 1.00 88.38 71 LEU A O 1
ATOM 523 N N . GLY A 1 72 ? 1.162 6.066 13.208 1.00 85.31 72 GLY A N 1
ATOM 524 C CA . GLY A 1 72 ? 1.591 6.607 14.501 1.00 85.31 72 GLY A CA 1
ATOM 525 C C . GLY A 1 72 ? 0.667 7.707 15.032 1.00 85.31 72 GLY A C 1
ATOM 526 O O . GLY A 1 72 ? 0.380 7.748 16.231 1.00 85.31 72 GLY A O 1
ATOM 527 N N . ALA A 1 73 ? 0.109 8.543 14.151 1.00 82.62 73 ALA A N 1
ATOM 528 C CA . ALA A 1 73 ? -0.848 9.590 14.516 1.00 82.62 73 ALA A CA 1
ATOM 529 C C . ALA A 1 73 ? -2.169 9.043 15.100 1.00 82.62 73 ALA A C 1
ATOM 531 O O . ALA A 1 73 ? -2.809 9.699 15.929 1.00 82.62 73 ALA A O 1
ATOM 532 N N . VAL A 1 74 ? -2.563 7.814 14.742 1.00 81.31 74 VAL A N 1
ATOM 533 C CA . VAL A 1 74 ? -3.801 7.184 15.236 1.00 81.31 74 VAL A CA 1
ATOM 534 C C . VAL A 1 74 ? -3.749 6.969 16.753 1.00 81.31 74 VAL A C 1
ATOM 536 O O . VAL A 1 74 ? -4.767 7.119 17.429 1.00 81.31 74 VAL A O 1
ATOM 539 N N . ARG A 1 7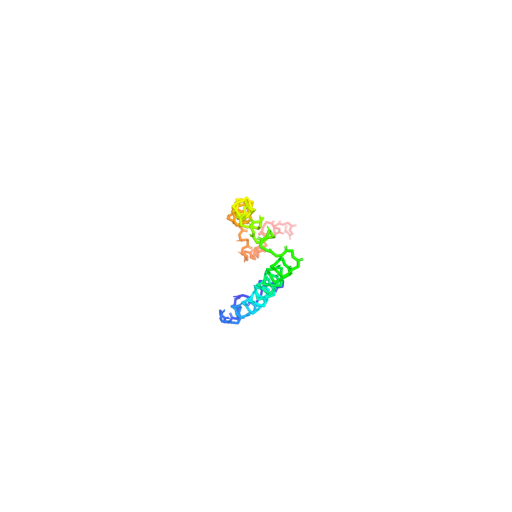5 ? -2.564 6.708 17.329 1.00 71.38 75 ARG A N 1
ATOM 540 C CA . ARG A 1 75 ? -2.397 6.509 18.782 1.00 71.38 75 ARG A CA 1
ATOM 541 C C . ARG A 1 75 ? -2.705 7.767 19.597 1.00 71.38 75 ARG A C 1
ATOM 543 O O . ARG A 1 75 ? -3.185 7.654 20.724 1.00 71.38 75 ARG A O 1
ATOM 550 N N . PHE A 1 76 ? -2.440 8.943 19.036 1.00 71.56 76 PHE A N 1
ATOM 551 C CA . PHE A 1 76 ? -2.685 10.230 19.691 1.00 71.56 76 PHE A CA 1
ATOM 552 C C . PHE A 1 76 ? -4.107 10.737 19.501 1.00 71.56 76 PHE A C 1
ATOM 554 O O . PHE A 1 76 ? -4.461 11.762 20.075 1.00 71.56 76 PHE A O 1
ATOM 561 N N . THR A 1 77 ? -4.932 10.036 18.722 1.00 73.25 77 THR A N 1
ATOM 562 C CA . THR A 1 77 ? -6.334 10.399 18.553 1.00 73.25 77 THR A CA 1
ATOM 563 C C . THR A 1 77 ? -7.122 9.761 19.697 1.00 73.25 77 THR A C 1
ATOM 565 O O . THR A 1 77 ? -7.393 8.558 19.643 1.00 73.25 77 THR A O 1
ATOM 568 N N . PRO A 1 78 ? -7.503 10.495 20.766 1.00 61.59 78 PRO A N 1
ATOM 569 C CA . PRO A 1 78 ? -8.393 9.930 21.760 1.00 61.59 78 PRO A CA 1
ATOM 570 C C . PRO A 1 78 ? -9.706 9.615 21.050 1.00 61.59 78 PRO A C 1
ATOM 572 O O . PRO A 1 78 ? -10.427 10.518 20.621 1.00 61.59 78 PRO A O 1
ATOM 575 N N . LEU A 1 79 ? -10.018 8.323 20.921 1.00 64.25 79 LEU A N 1
ATOM 576 C CA . LEU A 1 79 ? -11.349 7.850 20.567 1.00 64.25 79 LEU A CA 1
ATOM 577 C C . LEU A 1 79 ? -12.297 8.425 21.618 1.00 64.25 79 LEU A C 1
ATOM 579 O O . LEU A 1 79 ? -12.487 7.852 22.692 1.00 64.25 79 LEU A O 1
ATOM 583 N N . ARG A 1 80 ? -12.870 9.600 21.340 1.00 59.50 80 ARG A N 1
ATOM 584 C CA . ARG A 1 80 ? -13.881 10.252 22.172 1.00 59.50 80 ARG A CA 1
ATOM 585 C C . ARG A 1 80 ? -15.185 9.495 21.963 1.00 59.50 80 ARG A C 1
ATOM 587 O O . ARG A 1 80 ? -16.152 9.977 21.379 1.00 59.50 80 ARG A O 1
ATOM 594 N N . SER A 1 81 ? -15.164 8.248 22.414 1.00 54.12 81 SER A N 1
ATOM 595 C CA . SER A 1 81 ? -16.283 7.339 22.421 1.00 54.12 81 SER A CA 1
ATOM 596 C C . SER A 1 81 ? -17.282 7.867 23.441 1.00 54.12 81 SER A C 1
ATOM 598 O O . SER A 1 81 ? -17.109 7.763 24.652 1.00 54.12 81 SER A O 1
ATOM 600 N N . GLY A 1 82 ? -18.294 8.561 22.931 1.00 55.25 82 GLY A N 1
ATOM 601 C CA . GLY A 1 82 ? -19.660 8.357 23.390 1.00 55.25 82 GLY A CA 1
ATOM 602 C C . GLY A 1 82 ? -19.995 8.678 24.847 1.00 55.25 82 GLY A C 1
ATOM 603 O O . GLY A 1 82 ? -21.048 8.234 25.297 1.00 55.25 82 GLY A O 1
ATOM 604 N N . LYS A 1 83 ? -19.227 9.487 25.592 1.00 49.00 83 LYS A N 1
ATOM 605 C CA . LYS A 1 83 ? -19.797 10.134 26.786 1.00 49.00 83 LYS A CA 1
ATOM 606 C C . LYS A 1 83 ? -20.812 11.174 26.314 1.00 49.00 83 LYS A C 1
ATOM 608 O O . LYS A 1 83 ? -20.496 12.355 26.173 1.00 49.00 83 LYS A O 1
ATOM 613 N N . LYS A 1 84 ? -22.055 10.725 26.091 1.00 53.06 84 LYS A N 1
ATOM 614 C CA . LYS A 1 84 ? -23.244 11.563 26.253 1.00 53.06 84 LYS A CA 1
ATOM 615 C C . LYS A 1 84 ? -23.148 12.114 27.672 1.00 53.06 84 LYS A C 1
ATOM 617 O O . LYS A 1 84 ? -23.592 11.476 28.623 1.00 53.06 84 LYS A O 1
ATOM 622 N N . MET A 1 85 ? -22.522 13.278 27.830 1.00 51.12 85 MET A N 1
ATOM 623 C CA . MET A 1 85 ? -22.735 14.099 29.007 1.00 51.12 85 MET A CA 1
ATOM 624 C C . MET A 1 85 ? -24.210 14.483 28.953 1.00 51.12 85 MET A C 1
ATOM 626 O O . MET A 1 85 ? -24.587 15.506 28.387 1.00 51.12 85 MET A O 1
ATOM 630 N N . LYS A 1 86 ? -25.070 13.615 29.497 1.00 50.31 86 LYS A N 1
ATOM 631 C CA . LYS A 1 86 ? -26.357 14.046 30.013 1.00 50.31 86 LYS A CA 1
ATOM 632 C C . LYS A 1 86 ? -25.988 15.097 31.049 1.00 50.31 86 LYS A C 1
ATOM 634 O O . LYS A 1 86 ? -25.565 14.750 32.149 1.00 50.31 86 LYS A O 1
ATOM 639 N N . LYS A 1 87 ? -26.040 16.369 30.647 1.00 49.81 87 LYS A N 1
ATOM 640 C CA . LYS A 1 87 ? -26.034 17.519 31.545 1.00 49.81 87 LYS A CA 1
ATOM 641 C C . LYS A 1 87 ? -27.130 17.225 32.565 1.00 49.81 87 LYS A C 1
ATOM 643 O O . LYS A 1 87 ? -28.312 17.388 32.284 1.00 49.81 87 LYS A O 1
ATOM 648 N N . LYS A 1 88 ? -26.741 16.675 33.714 1.00 56.22 88 LYS A N 1
ATOM 649 C CA . LYS A 1 88 ? -27.604 16.592 34.882 1.00 56.22 88 LYS A CA 1
ATOM 650 C C . LYS A 1 88 ? -27.886 18.059 35.211 1.00 56.22 88 LYS A C 1
ATOM 652 O O . LYS A 1 88 ? -26.908 18.786 35.398 1.00 56.22 88 LYS A O 1
ATOM 657 N N . PRO A 1 89 ? -29.143 18.533 35.174 1.00 47.62 89 PRO A N 1
ATOM 658 C CA . PRO A 1 89 ? -29.420 19.932 35.459 1.00 47.62 89 PRO A CA 1
ATOM 659 C C . PRO A 1 89 ? -28.855 20.219 36.848 1.00 47.62 89 PRO A C 1
ATOM 661 O O . PRO A 1 89 ? -29.203 19.535 37.818 1.00 47.62 89 PRO A O 1
ATOM 664 N N . SER A 1 90 ? -27.895 21.144 36.920 1.00 53.81 90 SER A N 1
ATOM 665 C CA . SER A 1 90 ? -27.281 21.533 38.178 1.00 53.81 90 SER A CA 1
ATOM 666 C C . SER A 1 90 ? -28.401 22.044 39.075 1.00 53.81 90 SER A C 1
ATOM 668 O O . SER A 1 90 ? -29.131 22.972 38.730 1.00 53.81 90 SER A O 1
ATOM 670 N N . LYS A 1 91 ? -28.572 21.397 40.231 1.00 59.44 91 LYS A N 1
ATOM 671 C CA . LYS A 1 91 ? -29.586 21.760 41.231 1.00 59.44 91 LYS A CA 1
ATOM 672 C C . LYS A 1 91 ? -29.451 23.214 41.729 1.00 59.44 91 LYS A C 1
ATOM 674 O O . LYS A 1 91 ? -30.361 23.686 42.393 1.00 59.44 91 LYS A O 1
ATOM 679 N N . SER A 1 92 ? -28.383 23.930 41.363 1.00 57.28 92 SER A N 1
ATOM 680 C CA . SER A 1 92 ? -28.152 25.341 41.690 1.00 57.28 92 SER A CA 1
ATOM 681 C C . SER A 1 92 ? -29.134 26.323 41.039 1.00 57.28 92 SER A C 1
ATOM 683 O O . SER A 1 92 ? -29.361 27.384 41.601 1.00 57.28 92 SER A O 1
ATOM 685 N N . LEU A 1 93 ? -29.776 25.983 39.914 1.00 59.09 93 LEU A N 1
ATOM 686 C CA . LEU A 1 93 ? -30.762 26.873 39.269 1.00 59.09 93 LEU A CA 1
ATOM 687 C C . LEU A 1 93 ? -32.169 26.790 39.884 1.00 59.09 93 LEU A C 1
ATOM 689 O O . LEU A 1 93 ? -33.061 27.518 39.463 1.00 59.09 93 LEU A O 1
ATOM 693 N N . ARG A 1 94 ? -32.388 25.907 40.870 1.00 60.69 94 ARG A N 1
ATOM 694 C CA . ARG A 1 94 ? -33.705 25.720 41.505 1.00 60.69 94 ARG A CA 1
ATOM 695 C C . ARG A 1 94 ? -33.925 26.589 42.750 1.00 60.69 94 ARG A C 1
ATOM 697 O O . ARG A 1 94 ? -35.054 26.684 43.200 1.00 60.69 94 ARG A O 1
ATOM 704 N N . TYR A 1 95 ? -32.875 27.224 43.273 1.00 60.75 95 TYR A N 1
ATOM 705 C CA . TYR A 1 95 ? -32.949 28.137 44.424 1.00 60.75 95 TYR A CA 1
ATOM 706 C C . TYR A 1 95 ? -33.070 29.617 44.025 1.00 60.75 95 TYR A C 1
ATOM 708 O O . TYR A 1 95 ? -33.077 30.476 44.889 1.00 60.75 95 TYR A O 1
ATOM 716 N N . LEU A 1 96 ? -33.159 29.918 42.725 1.00 66.94 96 LEU A N 1
ATOM 717 C CA . LEU A 1 96 ? -33.261 31.287 42.197 1.00 66.94 96 LEU A CA 1
ATOM 718 C C . LEU A 1 96 ? -34.712 31.712 41.887 1.00 66.94 96 LEU A C 1
ATOM 720 O O . LEU A 1 96 ? -34.922 32.737 41.251 1.00 66.94 96 LEU A O 1
ATOM 724 N N . TRP A 1 97 ? -35.694 30.903 42.302 1.00 52.66 97 TRP A N 1
ATOM 725 C CA . TRP A 1 97 ? -37.139 31.121 42.119 1.00 52.66 97 TRP A CA 1
ATOM 726 C C . TRP A 1 97 ? -37.951 30.782 43.389 1.00 52.66 97 TRP A C 1
ATOM 728 O O . TRP A 1 97 ? -39.074 30.292 43.300 1.00 52.66 97 TRP A O 1
ATOM 738 N N . TYR A 1 98 ? -37.367 31.019 44.565 1.00 47.03 98 TYR A N 1
ATOM 739 C CA . TYR A 1 98 ? -38.039 31.114 45.868 1.00 47.03 98 TYR A CA 1
ATOM 740 C C . TYR A 1 98 ? -37.388 32.251 46.648 1.00 47.03 98 TYR A C 1
ATOM 742 O O . TYR A 1 98 ? -38.127 32.948 47.371 1.00 47.03 98 TYR A O 1
#

pLDDT: mean 77.26, std 16.87, range [40.97, 96.69]

Sequence (98 aa):
MVNEKLGSQSAAKSFFQYFIPTLIGMMLMSVNIVIDGIFVGNGIGSVALASVNIAVPVWSIIISLALLIGLGAVRFTPLRSGKKMKKKPSKSLRYLWY

Radius of gyration: 25.8 Å; chains: 1; bounding box: 55×40×69 Å

Foldseek 3Di:
DVQVDPVPDDPVVVCCVVVVVVVVVVVVVVVVVVVVVCCQCPVVHPVSVVVVVVCVVVVVVVVVVVCCVVVVVVVVDPPPPDPPPPVPPPCVVVVVPD